Protein AF-A0A183LMS1-F1 (afdb_monomer_lite)

InterPro domains:
  IPR000990 Innexin [PF00876] (23-92)
  IPR000990 Innexin [PTHR11893] (12-96)

Radius of gyration: 22.75 Å; chains: 1; bounding box: 48×37×59 Å

Structure (mmCIF, N/CA/C/O backbone):
data_AF-A0A183LMS1-F1
#
_entry.id   AF-A0A183LMS1-F1
#
loop_
_atom_site.group_PDB
_atom_site.id
_atom_site.type_symbol
_atom_site.label_atom_id
_atom_site.label_alt_id
_atom_site.label_comp_id
_atom_site.label_asym_id
_atom_site.label_entity_id
_atom_site.label_seq_id
_atom_site.pdbx_PDB_ins_code
_atom_site.Cartn_x
_atom_site.Cartn_y
_atom_site.Cartn_z
_atom_site.occupancy
_atom_site.B_iso_or_equiv
_atom_site.auth_seq_id
_atom_site.auth_comp_id
_atom_site.auth_asym_id
_atom_site.auth_atom_id
_atom_site.pdbx_PDB_model_num
ATOM 1 N N . MET A 1 1 ? -20.240 20.320 11.687 1.00 57.34 1 MET A N 1
ATOM 2 C CA . MET A 1 1 ? -21.605 19.783 11.494 1.00 57.34 1 MET A CA 1
ATOM 3 C C . MET A 1 1 ? -21.558 18.263 11.599 1.00 57.34 1 MET A C 1
ATOM 5 O O . MET A 1 1 ? -22.055 17.752 12.583 1.00 57.34 1 MET A O 1
ATOM 9 N N . VAL A 1 2 ? -20.800 17.576 10.737 1.00 72.38 2 VAL A N 1
ATOM 10 C CA . VAL A 1 2 ? -20.617 16.104 10.770 1.00 72.38 2 VAL A CA 1
ATOM 11 C C . VAL A 1 2 ? -20.019 15.561 12.084 1.00 72.38 2 VAL A C 1
ATOM 13 O O . VAL A 1 2 ? -20.460 14.538 12.591 1.00 72.38 2 VAL A O 1
ATOM 16 N N . ALA A 1 3 ? -19.041 16.255 12.682 1.00 67.31 3 ALA A N 1
ATOM 17 C CA . ALA A 1 3 ? -18.389 15.785 13.913 1.00 67.31 3 ALA A CA 1
ATOM 18 C C . ALA A 1 3 ? -19.326 15.739 15.138 1.00 67.31 3 ALA A C 1
ATOM 20 O O . ALA A 1 3 ? -19.132 14.917 16.026 1.00 67.31 3 ALA A O 1
ATOM 21 N N . GLN A 1 4 ? -20.351 16.591 15.176 1.00 76.56 4 GLN A N 1
ATOM 22 C CA . GLN A 1 4 ? -21.270 16.684 16.313 1.00 76.56 4 GLN A CA 1
ATOM 23 C C . GLN A 1 4 ? -22.311 15.571 16.233 1.00 76.56 4 GLN A C 1
ATOM 25 O O . GLN A 1 4 ? -22.573 14.917 17.234 1.00 76.56 4 GLN A O 1
ATOM 30 N N . GLU A 1 5 ? -22.794 15.277 15.026 1.00 78.62 5 GLU A N 1
ATOM 31 C CA . GLU A 1 5 ? -23.657 14.123 14.760 1.00 78.62 5 GLU A CA 1
ATOM 32 C C . GLU A 1 5 ? -22.937 12.801 15.055 1.00 78.62 5 GLU A C 1
ATOM 34 O O . GLU A 1 5 ? -23.530 11.883 15.614 1.00 78.62 5 GLU A O 1
ATOM 39 N N . PHE A 1 6 ? -21.635 12.720 14.759 1.00 79.12 6 PHE A N 1
ATOM 40 C CA . PHE A 1 6 ? -20.822 11.550 15.090 1.00 79.12 6 PHE A CA 1
ATOM 41 C C . PHE A 1 6 ? -20.661 11.360 16.605 1.00 79.12 6 PHE A C 1
ATOM 43 O O . PHE A 1 6 ? -20.789 10.245 17.106 1.00 79.12 6 PHE A O 1
ATOM 50 N N . ILE A 1 7 ? -20.409 12.444 17.345 1.00 79.06 7 ILE A N 1
ATOM 51 C CA . ILE A 1 7 ? -20.283 12.401 18.808 1.00 79.06 7 ILE A CA 1
ATOM 52 C C . ILE A 1 7 ? -21.619 12.022 19.460 1.00 79.06 7 ILE A C 1
ATOM 54 O O . ILE A 1 7 ? -21.633 11.186 20.363 1.00 79.06 7 ILE A O 1
ATOM 58 N N . ASP A 1 8 ? -22.739 12.571 18.988 1.00 77.94 8 ASP A N 1
ATOM 59 C CA . ASP A 1 8 ? -24.068 12.233 19.508 1.00 77.94 8 ASP A CA 1
ATOM 60 C C . ASP A 1 8 ? -24.459 10.781 19.204 1.00 77.94 8 ASP A C 1
ATOM 62 O O . ASP A 1 8 ? -24.988 10.089 20.079 1.00 77.94 8 ASP A O 1
ATOM 66 N N . LEU A 1 9 ? -24.114 10.268 18.017 1.00 74.56 9 LEU A N 1
ATOM 67 C CA . LEU A 1 9 ? -24.279 8.855 17.676 1.00 74.56 9 LEU A CA 1
ATOM 68 C C . LEU A 1 9 ? -23.465 7.956 18.621 1.00 74.56 9 LEU A C 1
ATOM 70 O O . LEU A 1 9 ? -24.005 7.001 19.183 1.00 74.56 9 LEU A O 1
ATOM 74 N N . PHE A 1 10 ? -22.196 8.291 18.865 1.00 75.38 10 PHE A N 1
ATOM 75 C CA . PHE A 1 10 ? -21.318 7.526 19.756 1.00 75.38 10 PHE A CA 1
ATOM 76 C C . PHE A 1 10 ? -21.812 7.539 21.211 1.00 75.38 10 PHE A C 1
ATOM 78 O O . PHE A 1 10 ? -21.797 6.515 21.900 1.00 75.38 10 PHE A O 1
ATOM 85 N N . ASN A 1 11 ? -22.316 8.687 21.669 1.00 76.00 11 ASN A N 1
ATOM 86 C CA . ASN A 1 11 ? -22.919 8.827 22.991 1.00 76.00 11 ASN A CA 1
ATOM 87 C C . ASN A 1 11 ? -24.198 7.988 23.123 1.00 76.00 11 ASN A C 1
ATOM 89 O O . ASN A 1 11 ? -24.407 7.364 24.162 1.00 76.00 11 ASN A O 1
ATOM 93 N N . SER A 1 12 ? -25.029 7.913 22.077 1.00 72.81 12 SER A N 1
ATOM 94 C CA . SER A 1 12 ? -26.250 7.096 22.089 1.00 72.81 12 SER A CA 1
ATOM 95 C C . SER A 1 12 ? -25.967 5.589 22.203 1.00 72.81 12 SER A C 1
ATOM 97 O O . SER A 1 12 ? -26.643 4.893 22.962 1.00 72.81 12 SER A O 1
ATOM 99 N N . ILE A 1 13 ? -24.914 5.098 21.538 1.00 67.50 13 ILE A N 1
ATOM 100 C CA . ILE A 1 13 ? -24.479 3.691 21.590 1.00 67.50 13 ILE A CA 1
ATOM 101 C C . ILE A 1 13 ? -23.921 3.352 22.983 1.00 67.50 13 ILE A C 1
ATOM 103 O O . ILE A 1 13 ? -24.264 2.326 23.569 1.00 67.50 13 ILE A O 1
ATOM 107 N N . SER A 1 14 ? -23.127 4.260 23.560 1.00 62.50 14 SER A N 1
ATOM 108 C CA . SER A 1 14 ? -22.572 4.134 24.917 1.00 62.50 14 SER A CA 1
ATOM 109 C C . SER A 1 14 ? -23.655 4.094 26.006 1.00 62.50 14 SER A C 1
ATOM 111 O O . SER A 1 14 ? -23.549 3.349 26.983 1.00 62.50 14 SER A O 1
ATOM 113 N N . LEU A 1 15 ? -24.743 4.853 25.828 1.00 58.25 15 LEU A N 1
ATOM 114 C CA . LEU A 1 15 ? -25.882 4.840 26.748 1.00 58.25 15 LEU A CA 1
ATOM 115 C C . LEU A 1 15 ? -26.691 3.534 26.672 1.00 58.25 15 LEU A C 1
ATOM 117 O O . LEU A 1 15 ? -27.183 3.081 27.706 1.00 58.25 15 LEU A O 1
ATOM 121 N N . ALA A 1 16 ? -26.780 2.899 25.499 1.00 59.22 16 ALA A N 1
ATOM 122 C CA . ALA A 1 16 ? -27.463 1.614 25.323 1.00 59.22 16 ALA A CA 1
ATOM 123 C C . ALA A 1 16 ? -26.710 0.434 25.973 1.00 59.22 16 ALA A C 1
ATOM 125 O O . ALA A 1 16 ? -27.340 -0.491 26.480 1.00 59.22 16 ALA A O 1
ATOM 126 N N . GLN A 1 17 ? -25.374 0.486 26.053 1.00 58.03 17 GLN A N 1
ATOM 127 C CA . GLN A 1 17 ? -24.558 -0.548 26.714 1.00 58.03 17 GLN A CA 1
ATOM 128 C C . GLN A 1 17 ? -24.593 -0.505 28.253 1.00 58.03 17 GLN A C 1
ATOM 130 O O . GLN A 1 17 ? -24.014 -1.369 28.914 1.00 58.03 17 GLN A O 1
ATOM 135 N N . ARG A 1 18 ? -25.257 0.481 28.871 1.00 54.34 18 ARG A N 1
ATOM 136 C CA . ARG A 1 18 ? -25.193 0.685 30.328 1.00 54.34 18 ARG A CA 1
ATOM 137 C C . ARG A 1 18 ? -26.085 -0.260 31.151 1.00 54.34 18 ARG A C 1
ATOM 139 O O . ARG A 1 18 ? -25.978 -0.231 32.376 1.00 54.34 18 ARG A O 1
ATOM 146 N N . SER A 1 19 ? -26.931 -1.098 30.537 1.00 55.78 19 SER A N 1
ATOM 147 C CA . SER A 1 19 ? -27.901 -1.933 31.275 1.00 55.78 19 SER A CA 1
ATOM 148 C C . SER A 1 19 ? -27.723 -3.455 31.200 1.00 55.78 19 SER A C 1
ATOM 150 O O . SER A 1 19 ? -28.642 -4.160 31.609 1.00 55.78 19 SER A O 1
ATOM 152 N N . THR A 1 20 ? -26.575 -3.987 30.772 1.00 55.75 20 THR A N 1
ATOM 153 C CA . THR A 1 20 ? -26.382 -5.450 30.713 1.00 55.75 20 THR A CA 1
ATOM 154 C C . THR A 1 20 ? -25.154 -5.902 31.503 1.00 55.75 20 THR A C 1
ATOM 156 O O . THR A 1 20 ? -24.064 -5.339 31.398 1.00 55.75 20 THR A O 1
ATOM 159 N N . VAL A 1 21 ? -25.348 -6.927 32.333 1.00 61.84 21 VAL A N 1
ATOM 160 C CA . VAL A 1 21 ? -24.295 -7.680 33.025 1.00 61.84 21 VAL A CA 1
ATOM 161 C C . VAL A 1 21 ? -23.524 -8.469 31.965 1.00 61.84 21 VAL A C 1
ATOM 163 O O . VAL A 1 21 ? -23.840 -9.619 31.704 1.00 61.84 21 VAL A O 1
ATOM 166 N N . GLU A 1 22 ? -22.587 -7.822 31.275 1.00 67.25 22 GLU A N 1
ATOM 167 C CA . GLU A 1 22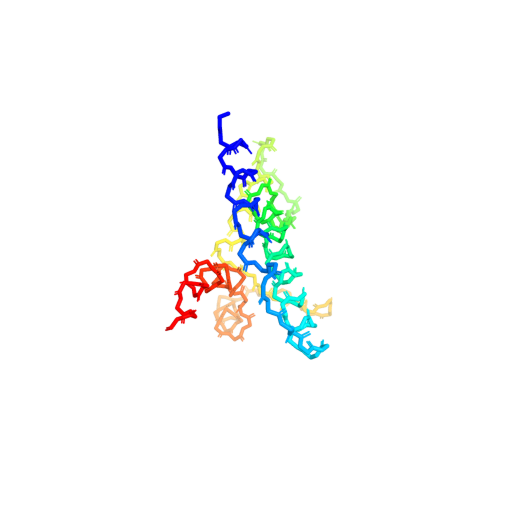 ? -21.769 -8.501 30.264 1.00 67.25 22 GLU A CA 1
ATOM 168 C C . GLU A 1 22 ? -20.588 -9.219 30.908 1.00 67.25 22 GLU A C 1
ATOM 170 O O . GLU A 1 22 ? -19.783 -8.591 31.619 1.00 67.25 22 GLU A O 1
ATOM 175 N N . ASP A 1 23 ? -20.491 -10.519 30.624 1.00 78.25 23 ASP A N 1
ATOM 176 C CA . ASP A 1 23 ? -19.388 -11.377 31.032 1.00 78.25 23 ASP A CA 1
ATOM 177 C C . ASP A 1 23 ? -18.068 -10.884 30.419 1.00 78.25 23 ASP A C 1
ATOM 179 O O . ASP A 1 23 ? -18.020 -10.226 29.376 1.00 78.25 23 ASP A O 1
ATOM 183 N N . PHE A 1 24 ? -16.948 -11.195 31.077 1.00 72.44 24 PHE A N 1
ATOM 184 C CA . PHE A 1 24 ? -15.618 -10.760 30.629 1.00 72.44 24 PHE A CA 1
ATOM 185 C C . PHE A 1 24 ? -15.307 -11.195 29.185 1.00 72.44 24 PHE A C 1
ATOM 187 O O . PHE A 1 24 ? -14.638 -10.466 28.453 1.00 72.44 24 PHE A O 1
ATOM 194 N N . ALA A 1 25 ? -15.830 -12.352 28.765 1.00 75.19 25 ALA A N 1
ATOM 195 C CA . ALA A 1 25 ? -15.673 -12.869 27.410 1.00 75.19 25 ALA A CA 1
ATOM 196 C C . ALA A 1 25 ? -16.349 -11.977 26.350 1.00 75.19 25 ALA A C 1
ATOM 198 O O . ALA A 1 25 ? -15.734 -11.690 25.322 1.00 75.19 25 ALA A O 1
ATOM 199 N N . ASP A 1 26 ? -17.550 -11.462 26.626 1.00 75.56 26 ASP A N 1
ATOM 200 C CA . ASP A 1 26 ? -18.301 -10.622 25.684 1.00 75.56 26 ASP A CA 1
ATOM 201 C C . ASP A 1 26 ? -17.638 -9.249 25.509 1.00 75.56 26 ASP A C 1
ATOM 203 O O . ASP A 1 26 ? -17.505 -8.736 24.395 1.00 75.56 26 ASP A O 1
ATOM 207 N N . ARG A 1 27 ? -17.090 -8.698 26.600 1.00 74.69 27 ARG A N 1
ATOM 208 C CA . ARG A 1 27 ? -16.337 -7.432 26.582 1.00 74.69 27 ARG A CA 1
ATOM 209 C C . ARG A 1 27 ? -15.052 -7.518 25.759 1.00 74.69 27 ARG A C 1
ATOM 211 O O . ARG A 1 27 ? -14.697 -6.554 25.082 1.00 74.69 27 ARG A O 1
ATOM 218 N N . LEU A 1 28 ? -14.350 -8.653 25.814 1.00 78.25 28 LEU A N 1
ATOM 219 C CA . LEU A 1 28 ? -13.152 -8.878 25.002 1.00 78.25 28 LEU A CA 1
ATOM 220 C C . LEU A 1 28 ? -13.492 -8.963 23.513 1.00 78.25 28 LEU A C 1
ATOM 222 O O . LEU A 1 28 ? -12.777 -8.378 22.703 1.00 78.25 28 LEU A O 1
ATOM 226 N N . ASN A 1 29 ? -14.589 -9.636 23.159 1.00 80.94 29 ASN A N 1
ATOM 227 C CA . ASN A 1 29 ? -15.035 -9.739 21.772 1.00 80.94 29 ASN A CA 1
ATOM 228 C C . ASN A 1 29 ? -15.460 -8.375 21.194 1.00 80.94 29 ASN A C 1
ATOM 230 O O . ASN A 1 29 ? -15.113 -8.032 20.068 1.00 80.94 29 ASN A O 1
ATOM 234 N N . LEU A 1 30 ? -16.148 -7.538 21.976 1.00 80.88 30 LEU A N 1
ATOM 235 C CA . LEU A 1 30 ? -16.479 -6.176 21.543 1.00 80.88 30 LEU A CA 1
ATOM 236 C C . LEU A 1 30 ? -15.214 -5.321 21.336 1.00 80.88 30 LEU A C 1
ATOM 238 O O . LEU A 1 30 ? -15.110 -4.564 20.370 1.00 80.88 30 LEU A O 1
ATOM 242 N N . PHE A 1 31 ? -14.222 -5.464 22.220 1.00 78.81 31 PHE A N 1
ATOM 243 C CA . PHE A 1 31 ? -12.960 -4.734 22.118 1.00 78.81 31 PHE A CA 1
ATOM 244 C C . PHE A 1 31 ? -12.156 -5.119 20.866 1.00 78.81 31 PHE A C 1
ATOM 246 O O . PHE A 1 31 ? -11.603 -4.238 20.203 1.00 78.81 31 PHE A O 1
ATOM 253 N N . THR A 1 32 ? -12.110 -6.406 20.504 1.00 82.38 32 THR A N 1
ATOM 254 C CA . THR A 1 32 ? -11.410 -6.860 19.292 1.00 82.38 32 THR A CA 1
ATOM 255 C C . THR A 1 32 ? -12.083 -6.348 18.020 1.00 82.38 32 THR A C 1
ATOM 257 O O . THR A 1 32 ? -11.379 -5.890 17.121 1.00 82.38 32 THR A O 1
ATOM 260 N N . VAL A 1 33 ? -13.420 -6.335 17.956 1.00 83.88 33 VAL A N 1
ATOM 261 C CA . VAL A 1 33 ? -14.168 -5.771 16.816 1.00 83.88 33 VAL A CA 1
ATOM 262 C C . VAL A 1 33 ? -13.871 -4.278 16.644 1.00 83.88 33 VAL A C 1
ATOM 264 O O . VAL A 1 33 ? -13.570 -3.834 15.537 1.00 83.88 33 VAL A O 1
ATOM 267 N N . ILE A 1 34 ? -13.876 -3.503 17.733 1.00 83.44 34 ILE A N 1
ATOM 268 C CA . ILE A 1 34 ? -13.562 -2.065 17.687 1.00 83.44 34 ILE A CA 1
ATOM 269 C C . ILE A 1 34 ? -12.116 -1.825 17.228 1.00 83.44 34 ILE A C 1
ATOM 271 O O . ILE A 1 34 ? -11.874 -0.929 16.417 1.00 83.44 34 ILE A O 1
ATOM 275 N N . LEU A 1 35 ? -11.153 -2.629 17.696 1.00 83.38 35 LEU A N 1
ATOM 276 C CA . LEU A 1 35 ? -9.758 -2.532 17.255 1.00 83.38 35 LEU A CA 1
ATOM 277 C C . LEU A 1 35 ? -9.652 -2.783 15.741 1.00 83.38 35 LEU A C 1
ATOM 279 O O . LEU A 1 35 ? -9.071 -1.970 15.022 1.00 83.38 35 LEU A O 1
ATOM 283 N N . LEU A 1 36 ? -10.262 -3.863 15.245 1.00 83.19 36 LEU A N 1
ATOM 284 C CA . LEU A 1 36 ? -10.246 -4.203 13.820 1.00 83.19 36 LEU A CA 1
ATOM 285 C C . LEU A 1 36 ? -10.881 -3.102 12.960 1.00 83.19 36 LEU A C 1
ATOM 287 O O . LEU A 1 36 ? -10.325 -2.761 11.915 1.00 83.19 36 LEU A O 1
ATOM 291 N N . LEU A 1 37 ? -11.977 -2.488 13.418 1.00 83.75 37 LEU A N 1
ATOM 292 C CA . LEU A 1 37 ? -12.600 -1.352 12.731 1.00 83.75 37 LEU A CA 1
ATOM 293 C C . LEU A 1 37 ? -11.665 -0.140 12.649 1.00 83.75 37 LEU A C 1
ATOM 295 O O . LEU A 1 37 ? -11.508 0.447 11.578 1.00 83.75 37 LEU A O 1
ATOM 299 N N . ILE A 1 38 ? -10.997 0.218 13.748 1.00 85.75 38 ILE A N 1
ATOM 300 C CA . ILE A 1 38 ? -10.045 1.337 13.763 1.00 85.75 38 ILE A CA 1
ATOM 301 C C . ILE A 1 38 ? -8.868 1.051 12.823 1.00 85.75 38 ILE A C 1
ATOM 303 O O . ILE A 1 38 ? -8.498 1.908 12.017 1.00 85.75 38 ILE A O 1
ATOM 307 N N . THR A 1 39 ? -8.295 -0.154 12.878 1.00 84.94 39 THR A N 1
ATOM 308 C CA . THR A 1 39 ? -7.201 -0.550 11.983 1.00 84.94 39 THR A CA 1
ATOM 309 C C . THR A 1 39 ? -7.637 -0.515 10.518 1.00 84.94 39 THR A C 1
ATOM 311 O O . THR A 1 39 ? -6.893 0.000 9.685 1.00 84.94 39 THR A O 1
ATOM 314 N N . CYS A 1 40 ? -8.853 -0.966 10.200 1.00 82.94 40 CYS A N 1
ATOM 315 C CA . CYS A 1 40 ? -9.409 -0.911 8.849 1.00 82.94 40 CYS A CA 1
ATOM 316 C C . CYS A 1 40 ? -9.502 0.529 8.322 1.00 82.94 40 CYS A C 1
ATOM 318 O O . CYS A 1 40 ? -9.089 0.804 7.193 1.00 82.94 40 CYS A O 1
ATOM 320 N N . ILE A 1 41 ? -9.978 1.470 9.146 1.00 83.19 41 ILE A N 1
ATOM 321 C CA . ILE A 1 41 ? -10.071 2.891 8.775 1.00 83.19 41 ILE A CA 1
ATOM 322 C C . ILE A 1 41 ? -8.677 3.476 8.517 1.00 83.19 41 ILE A C 1
ATOM 324 O O . ILE A 1 41 ? -8.473 4.179 7.524 1.00 83.19 41 ILE A O 1
ATOM 328 N N . ILE A 1 42 ? -7.703 3.171 9.379 1.00 83.75 42 ILE A N 1
ATOM 329 C CA . ILE A 1 42 ? -6.327 3.667 9.239 1.00 83.75 42 ILE A CA 1
ATOM 330 C C . ILE A 1 42 ? -5.689 3.149 7.944 1.00 83.75 42 ILE A C 1
ATOM 332 O O . ILE A 1 42 ? -5.120 3.940 7.189 1.00 83.75 42 ILE A O 1
ATOM 336 N N . VAL A 1 43 ? -5.797 1.845 7.675 1.00 82.44 43 VAL A N 1
ATOM 337 C CA . VAL A 1 43 ? -5.232 1.208 6.474 1.00 82.44 43 VAL A CA 1
ATOM 338 C C . VAL A 1 43 ? -5.880 1.771 5.207 1.00 82.44 43 VAL A C 1
ATOM 340 O O . VAL A 1 43 ? -5.163 2.235 4.320 1.00 82.44 43 VAL A O 1
ATOM 343 N N . SER A 1 44 ? -7.213 1.874 5.184 1.00 77.12 44 SER A N 1
ATOM 344 C CA . SER A 1 44 ? -7.959 2.440 4.050 1.00 77.12 44 SER A CA 1
ATOM 345 C C . SER A 1 44 ? -7.560 3.892 3.774 1.00 77.12 44 SER A C 1
ATOM 347 O O . SER A 1 44 ? -7.331 4.285 2.633 1.00 77.12 44 SER A O 1
ATOM 349 N N . THR A 1 45 ? -7.409 4.706 4.824 1.00 77.31 45 THR A N 1
ATOM 350 C CA . THR A 1 45 ? -7.017 6.119 4.681 1.00 77.31 45 THR A CA 1
ATOM 351 C C . THR A 1 45 ? -5.619 6.258 4.080 1.00 77.31 45 THR A C 1
ATOM 353 O O . THR A 1 45 ? -5.381 7.117 3.231 1.00 77.31 45 THR A O 1
ATOM 356 N N . LYS A 1 46 ? -4.684 5.399 4.501 1.00 70.81 46 LYS A N 1
ATOM 357 C CA . LYS A 1 46 ? -3.321 5.372 3.959 1.00 70.81 46 LYS A CA 1
ATOM 358 C C . LYS A 1 46 ? -3.302 4.967 2.488 1.00 70.81 46 LYS A C 1
ATOM 360 O O . LYS A 1 46 ? -2.525 5.544 1.742 1.00 70.81 46 LYS A O 1
ATOM 365 N N . GLN A 1 47 ? -4.164 4.042 2.080 1.00 65.94 47 GLN A N 1
ATOM 366 C CA . GLN A 1 47 ? -4.265 3.581 0.694 1.00 65.94 47 GLN A CA 1
ATOM 367 C C . GLN A 1 47 ? -4.917 4.610 -0.244 1.00 65.94 47 GLN A C 1
ATOM 369 O O . GLN A 1 47 ? -4.544 4.681 -1.407 1.00 65.94 47 GLN A O 1
ATOM 374 N N . TYR A 1 48 ? -5.866 5.426 0.235 1.00 65.00 48 TYR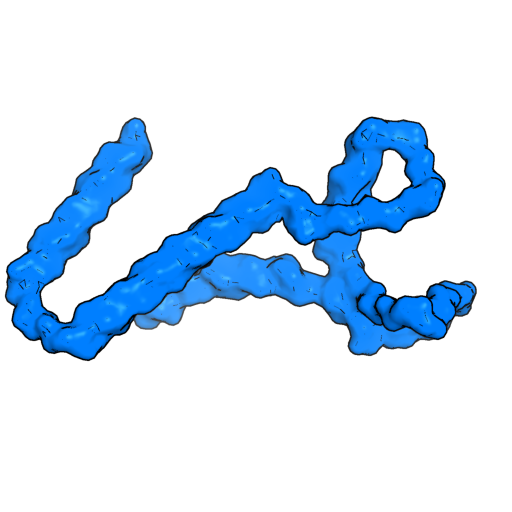 A N 1
ATOM 375 C CA . TYR A 1 48 ? -6.537 6.437 -0.599 1.00 65.00 48 TYR A CA 1
ATOM 376 C C . TYR A 1 48 ? -5.752 7.744 -0.766 1.00 65.00 48 TYR A C 1
ATOM 378 O O . TYR A 1 48 ? -5.910 8.423 -1.778 1.00 65.00 48 TYR A O 1
ATOM 386 N N . LEU A 1 49 ? -4.964 8.138 0.240 1.00 64.25 49 LEU A N 1
ATOM 387 C CA . LEU A 1 49 ? -4.280 9.438 0.253 1.00 64.25 49 LEU A CA 1
ATOM 388 C C . LEU A 1 49 ? -2.800 9.367 -0.140 1.00 64.25 49 LEU A C 1
ATOM 390 O O . LEU A 1 49 ? -2.207 10.405 -0.429 1.00 64.25 49 LEU A O 1
ATOM 394 N N . LEU A 1 50 ? -2.186 8.183 -0.115 1.00 64.62 50 LEU A N 1
ATOM 395 C CA . LEU A 1 50 ? -0.787 7.984 -0.488 1.00 64.62 50 LEU A CA 1
ATOM 396 C C . LEU A 1 50 ? -0.706 7.044 -1.687 1.00 64.62 50 LEU A C 1
ATOM 398 O O . LEU A 1 50 ? -1.493 6.108 -1.797 1.00 64.62 50 LEU A O 1
ATOM 402 N N . ASN A 1 51 ? 0.297 7.251 -2.539 1.00 66.12 51 ASN A N 1
ATOM 403 C CA . ASN A 1 51 ? 0.664 6.256 -3.540 1.00 66.12 51 ASN A CA 1
ATOM 404 C C . ASN A 1 51 ? 1.093 4.977 -2.800 1.00 66.12 51 ASN A C 1
ATOM 406 O O . ASN A 1 51 ? 2.059 4.992 -2.034 1.00 66.12 51 ASN A O 1
ATOM 410 N N . SER A 1 52 ? 0.357 3.886 -3.002 1.00 66.88 52 SER A N 1
ATOM 411 C CA . SER A 1 52 ? 0.603 2.583 -2.370 1.00 66.88 52 SER A CA 1
ATOM 412 C C . SER A 1 52 ? 1.904 1.927 -2.843 1.00 66.88 52 SER A C 1
ATOM 414 O O . SER A 1 52 ? 2.456 1.086 -2.136 1.00 66.88 52 SER A O 1
ATOM 416 N N . ILE A 1 53 ? 2.426 2.347 -4.000 1.00 78.31 53 ILE A N 1
ATOM 417 C CA . ILE A 1 53 ? 3.655 1.833 -4.603 1.00 78.31 53 ILE A CA 1
ATOM 418 C C . ILE A 1 53 ? 4.507 2.968 -5.185 1.00 78.31 53 ILE A C 1
ATOM 420 O O . ILE A 1 53 ? 3.987 3.954 -5.703 1.00 78.31 53 ILE A O 1
ATOM 424 N N . SER A 1 54 ? 5.833 2.826 -5.106 1.00 81.94 54 SER A N 1
ATOM 425 C CA . SER A 1 54 ? 6.797 3.717 -5.759 1.00 81.94 54 SER A CA 1
ATOM 426 C C . SER A 1 54 ? 7.595 2.912 -6.779 1.00 81.94 54 SER A C 1
ATOM 428 O O . SER A 1 54 ? 8.291 1.965 -6.418 1.00 81.94 54 SER A O 1
ATOM 430 N N . CYS A 1 55 ? 7.464 3.269 -8.054 1.00 84.25 55 CYS A N 1
ATOM 431 C CA . CYS A 1 55 ? 8.133 2.599 -9.164 1.00 84.25 55 CYS A CA 1
ATOM 432 C C . CYS A 1 55 ? 9.338 3.419 -9.643 1.00 84.25 55 CYS A C 1
ATOM 434 O O . CYS A 1 55 ? 9.289 4.649 -9.693 1.00 84.25 55 CYS A O 1
ATOM 436 N N . TYR A 1 56 ? 10.416 2.735 -10.028 1.00 83.75 56 TYR A N 1
ATOM 437 C CA . TYR A 1 56 ? 11.634 3.357 -10.544 1.00 83.75 56 TYR A CA 1
ATOM 438 C C . TYR A 1 56 ? 11.908 2.908 -11.979 1.00 83.75 56 TYR A C 1
ATOM 440 O O . TYR A 1 56 ? 11.849 1.719 -12.284 1.00 83.75 56 TYR A O 1
ATOM 448 N N . ILE A 1 57 ? 12.261 3.860 -12.845 1.00 84.56 57 ILE A N 1
ATOM 449 C CA . ILE A 1 57 ? 12.781 3.584 -14.187 1.00 84.56 57 ILE A CA 1
ATOM 450 C C . ILE A 1 57 ? 14.093 4.345 -14.419 1.00 84.56 57 ILE A C 1
ATOM 452 O O . ILE A 1 57 ? 14.237 5.480 -13.960 1.00 84.56 57 ILE A O 1
ATOM 456 N N . PRO A 1 58 ? 15.052 3.761 -15.159 1.00 78.25 58 PRO A N 1
ATOM 457 C CA . PRO A 1 58 ? 16.378 4.352 -15.335 1.00 78.25 58 PRO A CA 1
ATOM 458 C C . PRO A 1 58 ? 16.377 5.618 -16.208 1.00 78.25 58 PRO A C 1
ATOM 460 O O . PRO A 1 58 ? 17.215 6.497 -16.014 1.00 78.25 58 PRO A O 1
ATOM 463 N N . VAL A 1 59 ? 15.444 5.741 -17.160 1.00 82.38 59 VAL A N 1
ATOM 464 C CA . VAL A 1 59 ? 15.341 6.899 -18.062 1.00 82.38 59 VAL A CA 1
ATOM 465 C C . VAL A 1 59 ? 13.969 7.538 -17.900 1.00 82.38 59 VAL A C 1
ATOM 467 O O . VAL A 1 59 ? 12.977 7.041 -18.426 1.00 82.38 59 VAL A O 1
ATOM 470 N N . LYS A 1 60 ? 13.910 8.653 -17.168 1.00 77.31 60 LYS A N 1
ATOM 471 C CA . LYS A 1 60 ? 12.673 9.419 -16.997 1.00 77.31 60 LYS A CA 1
ATOM 472 C C . LYS A 1 60 ? 12.454 10.370 -18.184 1.00 77.31 60 LYS A C 1
ATOM 474 O O . LYS A 1 60 ? 13.360 11.154 -18.490 1.00 77.31 60 LYS A O 1
ATOM 479 N N . PRO A 1 61 ? 11.281 10.359 -18.843 1.00 78.94 61 PRO A N 1
ATOM 480 C CA . PRO A 1 61 ? 10.921 11.433 -19.762 1.00 78.94 61 PRO A CA 1
ATOM 481 C C . PRO A 1 61 ? 10.812 12.762 -18.992 1.00 78.94 61 PRO A C 1
ATOM 483 O O . PRO A 1 61 ? 10.625 12.784 -17.774 1.00 78.94 61 PRO A O 1
ATOM 486 N N . ALA A 1 62 ? 10.989 13.890 -19.683 1.00 69.50 62 ALA A N 1
ATOM 487 C CA . ALA A 1 62 ? 10.967 15.207 -19.051 1.00 69.50 62 ALA A CA 1
ATOM 488 C C . ALA A 1 62 ? 9.558 15.535 -18.517 1.00 69.50 62 ALA A C 1
ATOM 490 O O . ALA A 1 62 ? 8.666 15.897 -19.277 1.00 69.50 62 ALA A O 1
ATOM 491 N N . GLY A 1 63 ? 9.364 15.400 -17.204 1.00 72.06 63 GLY A N 1
ATOM 492 C CA . GLY A 1 63 ? 8.143 15.783 -16.498 1.00 72.06 63 GLY A CA 1
ATOM 493 C C . GLY A 1 63 ? 8.284 15.553 -14.993 1.00 72.06 63 GLY A C 1
ATOM 494 O O . GLY A 1 63 ? 8.798 14.518 -14.576 1.00 72.06 63 GLY A O 1
ATOM 495 N N . GLU A 1 64 ? 7.855 16.518 -14.177 1.00 74.38 64 GLU A N 1
ATOM 496 C CA . GLU A 1 64 ? 7.907 16.415 -12.706 1.00 74.38 64 GLU A CA 1
ATOM 497 C C . GLU A 1 64 ? 6.924 15.365 -12.164 1.00 74.38 64 GLU A C 1
ATOM 499 O O . GLU A 1 64 ? 7.258 14.620 -11.248 1.00 74.38 64 GLU A O 1
ATOM 504 N N . ASN A 1 65 ? 5.760 15.219 -12.806 1.00 81.38 65 ASN A N 1
ATOM 505 C CA . ASN A 1 65 ? 4.665 14.349 -12.349 1.00 81.38 65 ASN A CA 1
ATOM 506 C C . ASN A 1 65 ? 4.711 12.929 -12.943 1.00 81.38 65 ASN A C 1
ATOM 508 O O . ASN A 1 65 ? 3.746 12.173 -12.844 1.00 81.38 65 ASN A O 1
ATOM 512 N N . PHE A 1 66 ? 5.804 12.556 -13.614 1.00 85.38 66 PHE A N 1
ATOM 513 C CA . PHE A 1 66 ? 5.895 11.244 -14.259 1.00 85.38 66 PHE A CA 1
ATOM 514 C C . PHE A 1 66 ? 5.943 10.096 -13.237 1.00 85.38 66 PHE A C 1
ATOM 516 O O . PHE A 1 66 ? 5.419 9.017 -13.499 1.00 85.38 66 PHE A O 1
ATOM 523 N N . ASN A 1 67 ? 6.516 10.339 -12.055 1.00 84.38 67 ASN A N 1
ATOM 524 C CA . ASN A 1 67 ? 6.602 9.335 -10.994 1.00 84.38 67 ASN A CA 1
ATOM 525 C C . ASN A 1 67 ? 5.218 8.944 -10.458 1.00 84.38 67 ASN A C 1
ATOM 527 O O . ASN A 1 67 ? 4.964 7.761 -10.247 1.00 84.38 67 ASN A O 1
ATOM 531 N N . ASP A 1 68 ? 4.308 9.911 -10.308 1.00 85.06 68 ASP A N 1
ATOM 532 C CA . ASP A 1 68 ? 2.937 9.645 -9.861 1.00 85.06 68 ASP A CA 1
ATOM 533 C C . ASP A 1 68 ? 2.148 8.873 -10.921 1.00 85.06 68 ASP A C 1
ATOM 535 O O . ASP A 1 68 ? 1.423 7.933 -10.602 1.00 85.06 68 ASP A O 1
ATOM 539 N N . TYR A 1 69 ? 2.319 9.212 -12.202 1.00 85.69 69 TYR A N 1
ATOM 540 C CA . TYR A 1 69 ? 1.722 8.436 -13.291 1.00 85.69 69 TYR A CA 1
ATOM 541 C C . TYR A 1 69 ? 2.237 6.992 -13.302 1.00 85.69 69 TYR A C 1
ATOM 543 O O . TYR A 1 69 ? 1.447 6.054 -13.390 1.00 85.69 69 TYR A O 1
ATOM 551 N N . LEU A 1 70 ? 3.553 6.812 -13.174 1.00 86.75 70 LEU A N 1
ATOM 552 C CA . LEU A 1 70 ? 4.182 5.497 -13.165 1.00 86.75 70 LEU A CA 1
ATOM 553 C C . LEU A 1 70 ? 3.697 4.648 -11.981 1.00 86.75 70 LEU A C 1
ATOM 555 O O . LEU A 1 70 ? 3.374 3.479 -12.170 1.00 86.75 70 LEU A O 1
ATOM 559 N N . ALA A 1 71 ? 3.599 5.238 -10.788 1.00 85.12 71 ALA A N 1
ATOM 560 C CA . ALA A 1 71 ? 3.062 4.574 -9.604 1.00 85.12 71 ALA A CA 1
ATOM 561 C C . ALA A 1 71 ? 1.622 4.080 -9.828 1.00 85.12 71 ALA A C 1
ATOM 563 O O . ALA A 1 71 ? 1.321 2.916 -9.570 1.00 85.12 71 ALA A O 1
ATOM 564 N N . ASN A 1 72 ? 0.751 4.929 -10.384 1.00 83.75 72 ASN A N 1
ATOM 565 C CA . ASN A 1 72 ? -0.631 4.557 -10.698 1.00 83.75 72 ASN A CA 1
ATOM 566 C C . ASN A 1 72 ? -0.720 3.479 -11.789 1.00 83.75 72 ASN A C 1
ATOM 568 O O . ASN A 1 72 ? -1.547 2.572 -11.704 1.00 83.75 72 ASN A O 1
ATOM 572 N N . TYR A 1 73 ? 0.147 3.548 -12.800 1.00 86.25 73 TYR A N 1
ATOM 573 C CA . TYR A 1 73 ? 0.215 2.540 -13.854 1.00 86.25 73 TYR A CA 1
ATOM 574 C C . TYR A 1 73 ? 0.614 1.169 -13.292 1.00 86.25 73 TYR A C 1
ATOM 576 O O . TYR A 1 73 ? -0.076 0.182 -13.543 1.00 86.25 73 TYR A O 1
ATOM 584 N N . CYS A 1 74 ? 1.676 1.117 -12.480 1.00 86.19 74 CYS A N 1
ATOM 585 C CA . CYS A 1 74 ? 2.103 -0.100 -11.787 1.00 86.19 74 CYS A CA 1
ATOM 586 C C . CYS A 1 74 ? 0.993 -0.671 -10.894 1.00 86.19 74 CYS A C 1
ATOM 588 O O . CYS A 1 74 ? 0.793 -1.879 -10.855 1.00 86.19 74 CYS A O 1
ATOM 590 N N . TRP A 1 75 ? 0.263 0.196 -10.189 1.00 83.19 75 TRP A N 1
ATOM 591 C CA . TRP A 1 75 ? -0.812 -0.214 -9.290 1.00 83.19 75 TRP A CA 1
ATOM 592 C C . TRP A 1 75 ? -1.971 -0.898 -10.026 1.00 83.19 75 TRP A C 1
ATOM 594 O O . TRP A 1 75 ? -2.426 -1.957 -9.608 1.00 83.19 75 TRP A O 1
ATOM 604 N N . VAL A 1 76 ? -2.429 -0.329 -11.146 1.00 81.75 76 VAL A N 1
ATOM 605 C CA . VAL A 1 76 ? -3.558 -0.885 -11.917 1.00 81.75 76 VAL A CA 1
ATOM 606 C C . VAL A 1 76 ? -3.154 -2.133 -12.700 1.00 81.75 76 VAL A C 1
ATOM 608 O O . VAL A 1 76 ? -3.932 -3.079 -12.803 1.00 81.75 76 VAL A O 1
ATOM 611 N N . HIS A 1 77 ? -1.945 -2.152 -13.263 1.00 84.00 77 HIS A N 1
ATOM 612 C CA . HIS A 1 77 ? -1.465 -3.301 -14.026 1.00 84.00 77 HIS A CA 1
ATOM 613 C C . HIS A 1 77 ? -0.925 -4.429 -13.132 1.00 84.00 77 HIS A C 1
ATOM 615 O O . HIS A 1 77 ? -0.823 -5.561 -13.599 1.00 84.00 77 HIS A O 1
ATOM 621 N N . GLY A 1 78 ? -0.632 -4.182 -11.859 1.00 84.06 78 GLY A N 1
ATOM 622 C CA . GLY A 1 78 ? 0.020 -5.161 -10.995 1.00 84.06 78 GLY A CA 1
ATOM 623 C C . GLY A 1 78 ? 1.499 -5.349 -11.340 1.00 84.06 78 GLY A C 1
ATOM 624 O O . GLY A 1 78 ? 2.034 -4.755 -12.280 1.00 84.06 78 GLY A O 1
ATOM 625 N N . THR A 1 79 ? 2.180 -6.177 -10.551 1.00 87.75 79 THR A N 1
ATOM 626 C CA . THR A 1 79 ? 3.634 -6.369 -10.652 1.00 87.75 79 THR A CA 1
ATOM 627 C C . THR A 1 79 ? 4.001 -7.843 -10.792 1.00 87.75 79 THR A C 1
ATOM 629 O O . THR A 1 79 ? 3.239 -8.733 -10.414 1.00 87.75 79 THR A O 1
ATOM 632 N N . ILE A 1 80 ? 5.175 -8.106 -11.369 1.00 89.12 80 ILE A N 1
ATOM 633 C CA . ILE A 1 80 ? 5.745 -9.448 -11.504 1.00 89.12 80 ILE A CA 1
ATOM 634 C C . ILE A 1 80 ? 7.015 -9.482 -10.642 1.00 89.12 80 ILE A C 1
ATOM 636 O O . ILE A 1 80 ? 7.944 -8.720 -10.925 1.00 89.12 80 ILE A O 1
ATOM 640 N N . PRO A 1 81 ? 7.080 -10.319 -9.592 1.00 87.81 81 PRO A N 1
ATOM 641 C CA . PRO A 1 81 ? 8.260 -10.418 -8.746 1.00 87.81 81 PRO A CA 1
ATOM 642 C C . PRO A 1 81 ? 9.381 -11.164 -9.480 1.00 87.81 81 PRO A C 1
ATOM 644 O O . PRO A 1 81 ? 9.181 -12.271 -9.988 1.00 87.81 81 PRO A O 1
ATOM 647 N N . LEU A 1 82 ? 10.567 -10.559 -9.508 1.00 87.56 82 LEU A N 1
ATOM 648 C CA . LEU A 1 82 ? 11.808 -11.174 -9.982 1.00 87.56 82 LEU A CA 1
ATOM 649 C C . LEU A 1 82 ? 12.770 -11.304 -8.797 1.00 87.56 82 LEU A C 1
ATOM 651 O O . LEU A 1 82 ? 12.850 -10.397 -7.968 1.00 87.56 82 LEU A O 1
ATOM 655 N N . ALA A 1 83 ? 13.482 -12.428 -8.715 1.00 86.88 83 ALA A N 1
ATOM 656 C CA . ALA A 1 83 ? 14.553 -12.604 -7.737 1.00 86.88 83 ALA A CA 1
ATOM 657 C C . ALA A 1 83 ? 15.813 -11.823 -8.154 1.00 86.88 83 ALA A C 1
ATOM 659 O O . ALA A 1 83 ? 16.033 -11.586 -9.342 1.00 86.88 83 ALA A O 1
ATOM 660 N N . ASP A 1 84 ? 16.658 -11.449 -7.189 1.00 85.25 84 ASP A N 1
ATOM 661 C CA . ASP A 1 84 ? 17.861 -10.635 -7.436 1.00 85.25 84 ASP A CA 1
ATOM 662 C C . ASP A 1 84 ? 18.873 -11.303 -8.392 1.00 85.25 84 ASP A C 1
ATOM 664 O O . ASP A 1 84 ? 19.657 -10.622 -9.054 1.00 85.25 84 ASP A O 1
ATOM 668 N N . ASP A 1 85 ? 18.876 -12.636 -8.469 1.00 88.50 85 ASP A N 1
ATOM 669 C CA . ASP A 1 85 ? 19.742 -13.446 -9.330 1.00 88.50 85 ASP A CA 1
ATOM 670 C C . ASP A 1 85 ? 19.106 -13.812 -10.685 1.00 88.50 85 ASP A C 1
ATOM 672 O O . ASP A 1 85 ? 19.761 -14.410 -11.547 1.00 88.50 85 ASP A O 1
ATOM 676 N N . GLU A 1 86 ? 17.848 -13.428 -10.911 1.00 85.38 86 GLU A N 1
ATOM 677 C CA . GLU A 1 86 ? 17.104 -13.742 -12.124 1.00 85.38 86 GLU A CA 1
ATOM 678 C C . GLU A 1 86 ? 17.332 -12.682 -13.213 1.00 85.38 86 GLU A C 1
ATOM 680 O O . GLU A 1 86 ? 17.302 -11.471 -12.986 1.00 85.38 86 GLU A O 1
ATOM 685 N N . ARG A 1 87 ? 17.566 -13.132 -14.450 1.00 84.19 87 ARG A N 1
ATOM 686 C CA . ARG A 1 87 ? 17.704 -12.221 -15.592 1.00 84.19 87 ARG A CA 1
ATOM 687 C C . ARG A 1 87 ? 16.333 -11.759 -16.065 1.00 84.19 87 ARG A C 1
ATOM 689 O O . ARG A 1 87 ? 15.418 -12.564 -16.204 1.00 84.19 87 ARG A O 1
ATOM 696 N N . MET A 1 88 ? 16.238 -10.477 -16.409 1.00 86.44 88 MET A N 1
ATOM 697 C CA . MET A 1 88 ? 15.040 -9.922 -17.029 1.00 86.44 88 MET A CA 1
ATOM 698 C C . MET A 1 88 ? 14.737 -10.660 -18.348 1.00 86.44 88 MET A C 1
ATOM 700 O O . MET A 1 88 ? 15.652 -10.813 -19.169 1.00 86.44 88 MET A O 1
ATOM 704 N N . PRO A 1 89 ? 13.495 -11.126 -18.563 1.00 88.56 89 PRO A N 1
ATOM 705 C CA . PRO A 1 89 ? 13.136 -11.829 -19.785 1.00 88.56 89 PRO A CA 1
ATOM 706 C C . PRO A 1 89 ? 13.306 -10.915 -21.000 1.00 88.56 89 PRO A C 1
ATOM 708 O O . PRO A 1 89 ? 12.972 -9.730 -20.981 1.00 88.56 89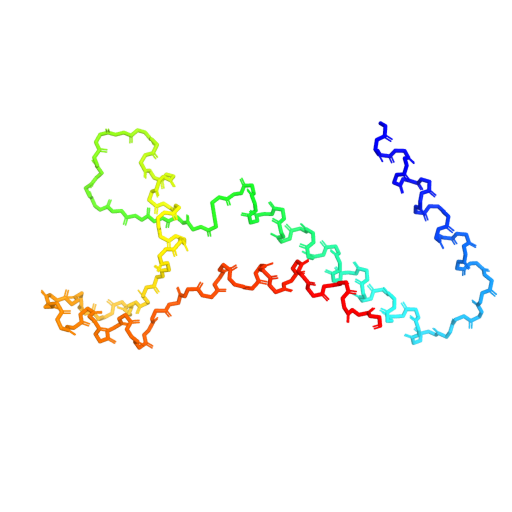 PRO A O 1
ATOM 711 N N . THR A 1 90 ? 13.871 -11.464 -22.071 1.00 89.62 90 THR A N 1
ATOM 712 C CA . THR A 1 90 ? 14.175 -10.708 -23.299 1.00 89.62 90 THR A CA 1
ATOM 713 C C . THR A 1 90 ? 13.225 -11.042 -24.441 1.00 89.62 90 THR A C 1
ATOM 715 O O . THR A 1 90 ? 13.153 -10.291 -25.410 1.00 89.62 90 THR A O 1
ATOM 718 N N . THR A 1 91 ? 12.498 -12.158 -24.336 1.00 93.75 91 THR A N 1
ATOM 719 C CA . THR A 1 91 ? 11.586 -12.656 -25.373 1.00 93.75 91 THR A CA 1
ATOM 720 C C . THR A 1 91 ? 10.136 -12.491 -24.931 1.00 93.75 91 THR A C 1
ATOM 722 O O . THR A 1 91 ? 9.815 -12.731 -23.771 1.00 93.75 91 THR A O 1
ATOM 725 N N . GLU A 1 92 ? 9.246 -12.136 -25.859 1.00 91.25 92 GLU A N 1
ATOM 726 C CA . GLU A 1 92 ? 7.809 -11.944 -25.600 1.00 91.25 92 GLU A CA 1
ATOM 727 C C . GLU A 1 92 ? 7.141 -13.188 -24.989 1.00 91.25 92 GLU A C 1
ATOM 729 O O . GLU A 1 92 ? 6.428 -13.076 -24.000 1.00 91.25 92 GLU A O 1
ATOM 734 N N . ALA A 1 93 ? 7.482 -14.385 -25.477 1.00 91.62 93 ALA A N 1
ATOM 735 C CA . ALA A 1 93 ? 6.968 -15.642 -24.927 1.00 91.62 93 ALA A CA 1
ATOM 736 C C . ALA A 1 93 ? 7.326 -15.854 -23.440 1.00 91.62 93 ALA A C 1
ATOM 738 O O . ALA A 1 93 ? 6.539 -16.419 -22.689 1.00 91.62 93 ALA A O 1
ATOM 739 N N . GLN A 1 94 ? 8.499 -15.380 -22.999 1.00 90.69 94 GLN A N 1
ATOM 740 C CA . GLN A 1 94 ? 8.905 -15.473 -21.590 1.00 90.69 94 GLN A CA 1
ATOM 741 C C . GLN A 1 94 ? 8.146 -14.467 -20.719 1.00 90.69 94 GLN A C 1
ATOM 743 O O . GLN A 1 94 ? 7.818 -14.763 -19.573 1.00 90.69 94 GLN A O 1
ATOM 748 N N . TRP A 1 95 ? 7.853 -13.281 -21.262 1.00 90.12 95 TRP A N 1
ATOM 749 C CA . TRP A 1 95 ? 7.020 -12.292 -20.579 1.00 90.12 95 TRP A CA 1
ATOM 750 C C . TRP A 1 95 ? 5.601 -12.809 -20.358 1.00 90.12 95 TRP A C 1
ATOM 752 O O . TRP A 1 95 ? 5.072 -12.652 -19.262 1.00 90.12 95 TRP A O 1
ATOM 762 N N . GLU A 1 96 ? 5.016 -13.463 -21.360 1.00 92.06 96 GLU A N 1
ATOM 763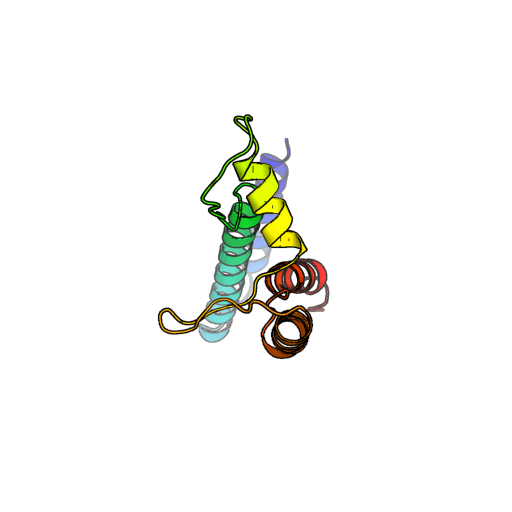 C CA . GLU A 1 96 ? 3.675 -14.045 -21.264 1.00 92.06 96 GLU A CA 1
ATOM 764 C C . GLU A 1 96 ? 3.614 -15.188 -20.239 1.00 92.06 96 GLU A C 1
ATOM 766 O O . GLU A 1 96 ? 2.699 -15.243 -19.415 1.00 92.06 96 GLU A O 1
ATOM 771 N N . GLU A 1 97 ? 4.631 -16.055 -20.212 1.00 90.69 97 GLU A N 1
ATOM 772 C CA . GLU A 1 97 ? 4.746 -17.120 -19.207 1.00 90.69 97 GLU A CA 1
ATOM 773 C C . GLU A 1 97 ? 4.798 -16.554 -17.777 1.00 90.69 97 GLU A C 1
ATOM 775 O O . GLU A 1 97 ? 4.135 -17.063 -16.864 1.00 90.69 97 GLU A O 1
ATOM 780 N N . TYR A 1 98 ? 5.558 -15.475 -17.572 1.00 88.94 98 TYR A N 1
ATOM 781 C CA . TYR A 1 98 ? 5.696 -14.839 -16.262 1.00 88.94 98 TYR A CA 1
ATOM 782 C C . TYR A 1 98 ? 4.440 -14.070 -15.853 1.00 88.94 98 TYR A C 1
ATOM 784 O O . TYR A 1 98 ? 4.054 -14.146 -14.684 1.00 88.94 98 TYR A O 1
ATOM 792 N N . ASP A 1 99 ? 3.774 -13.394 -16.792 1.00 89.19 99 ASP A N 1
ATOM 793 C CA . ASP A 1 99 ? 2.503 -12.711 -16.534 1.00 89.19 99 ASP A CA 1
ATOM 794 C C . ASP A 1 99 ? 1.419 -13.715 -16.115 1.00 89.19 99 ASP A C 1
ATOM 796 O O . ASP A 1 99 ? 0.722 -13.504 -15.125 1.00 89.19 99 ASP A O 1
ATOM 800 N N . SER A 1 100 ? 1.347 -14.869 -16.787 1.00 88.56 100 SER A N 1
ATOM 801 C CA . SER A 1 100 ? 0.387 -15.922 -16.440 1.00 88.56 100 SER A CA 1
ATOM 802 C C . SER A 1 100 ? 0.665 -16.582 -15.087 1.00 88.56 100 SER A C 1
ATOM 804 O O . SER A 1 100 ? -0.271 -17.057 -14.447 1.00 88.56 100 SER A O 1
ATOM 806 N N . THR A 1 101 ? 1.930 -16.693 -14.677 1.00 87.62 101 THR A N 1
ATOM 807 C CA . THR A 1 101 ? 2.308 -17.542 -13.533 1.00 87.62 101 THR A CA 1
ATOM 808 C C . THR A 1 101 ? 2.540 -16.749 -12.251 1.00 87.62 101 THR A C 1
ATOM 810 O O . THR A 1 101 ? 2.283 -17.253 -11.158 1.00 87.62 101 THR A O 1
ATOM 813 N N . ARG A 1 102 ? 3.079 -15.530 -12.357 1.00 87.50 102 ARG A N 1
ATOM 814 C CA . ARG A 1 102 ? 3.663 -14.806 -11.216 1.00 87.50 102 ARG A CA 1
ATOM 815 C C . ARG A 1 102 ? 3.041 -13.440 -10.953 1.00 87.50 102 ARG A C 1
ATOM 817 O O . ARG A 1 102 ? 3.411 -12.808 -9.966 1.00 87.50 102 ARG A O 1
ATOM 824 N N . ARG A 1 103 ? 2.142 -12.956 -11.810 1.00 87.00 103 ARG A N 1
ATOM 825 C CA . ARG A 1 103 ? 1.571 -11.616 -11.661 1.00 87.00 103 ARG A CA 1
ATOM 826 C C . ARG A 1 103 ? 0.768 -11.493 -10.368 1.00 87.00 103 ARG A C 1
ATOM 828 O O . ARG A 1 103 ? -0.154 -12.263 -10.109 1.00 87.00 103 ARG A O 1
ATOM 835 N N . ILE A 1 104 ? 1.089 -10.466 -9.589 1.00 83.56 104 ILE A N 1
ATOM 836 C CA . ILE A 1 104 ? 0.356 -10.076 -8.388 1.00 83.56 104 ILE A CA 1
ATOM 837 C C . ILE A 1 104 ? -0.470 -8.838 -8.749 1.00 83.56 104 ILE A C 1
ATOM 839 O O . ILE A 1 104 ? 0.083 -7.770 -9.009 1.00 83.56 104 ILE A O 1
ATOM 843 N N . SER A 1 105 ? -1.796 -8.992 -8.801 1.00 74.50 105 SER A N 1
ATOM 844 C CA . SER A 1 105 ? -2.752 -7.891 -9.049 1.00 74.50 105 SER A CA 1
ATOM 845 C C . SER A 1 105 ? -3.784 -7.711 -7.924 1.00 74.50 105 SER A C 1
ATOM 847 O O . SER A 1 105 ? -4.542 -6.744 -7.903 1.00 74.50 105 SER A O 1
ATOM 849 N N . ASN A 1 106 ? -3.766 -8.609 -6.936 1.00 62.50 106 ASN A N 1
ATOM 850 C CA . ASN A 1 106 ? -4.808 -8.752 -5.917 1.00 62.50 106 ASN A CA 1
ATOM 851 C C . ASN A 1 106 ? -4.833 -7.599 -4.893 1.00 62.50 106 ASN A C 1
ATOM 853 O O . ASN A 1 106 ? -5.769 -7.497 -4.103 1.00 62.50 106 ASN A O 1
ATOM 857 N N . GLU A 1 107 ? -3.821 -6.726 -4.874 1.00 57.12 107 GLU A N 1
ATOM 858 C CA . GLU A 1 107 ? -3.729 -5.605 -3.926 1.00 57.12 107 GLU A CA 1
ATOM 859 C C . GLU A 1 107 ? -4.872 -4.592 -4.111 1.00 57.12 107 GLU A C 1
ATOM 861 O O . GLU A 1 107 ? -5.335 -4.004 -3.135 1.00 57.12 107 GLU A O 1
ATOM 866 N N . ALA A 1 108 ? -5.404 -4.459 -5.331 1.00 52.09 108 ALA A N 1
ATOM 867 C CA . ALA A 1 108 ? -6.609 -3.675 -5.598 1.00 52.09 108 ALA A CA 1
ATOM 868 C C . ALA A 1 108 ? -7.909 -4.402 -5.182 1.00 52.09 108 ALA A C 1
ATOM 870 O O . ALA A 1 108 ? -8.907 -3.764 -4.845 1.00 52.09 108 ALA A O 1
ATOM 871 N N . GLU A 1 109 ? -7.909 -5.737 -5.175 1.00 49.69 109 GLU A N 1
ATOM 872 C CA . GLU A 1 109 ? -9.101 -6.568 -4.960 1.00 49.69 109 GLU A CA 1
ATOM 873 C C . GLU A 1 109 ? -9.434 -6.750 -3.468 1.00 49.69 109 GLU A C 1
ATOM 875 O O . GLU A 1 109 ? -10.604 -6.733 -3.079 1.00 49.69 109 GLU A O 1
ATOM 880 N N . VAL A 1 110 ? -8.414 -6.801 -2.599 1.00 53.06 110 VAL A N 1
ATOM 881 C CA . VAL A 1 110 ? -8.592 -6.855 -1.131 1.00 53.06 110 VAL A CA 1
ATOM 882 C C . VAL A 1 110 ? -9.379 -5.643 -0.616 1.00 53.06 110 VAL A C 1
ATOM 884 O O . VAL A 1 110 ? -10.197 -5.772 0.296 1.00 53.06 110 VAL A O 1
ATOM 887 N N . GLN A 1 111 ? -9.195 -4.474 -1.233 1.00 52.81 111 GLN A N 1
ATOM 888 C CA . GLN A 1 111 ? -9.907 -3.252 -0.860 1.00 52.81 111 GLN A CA 1
ATOM 889 C C . GLN A 1 111 ? -11.383 -3.286 -1.272 1.00 52.81 111 GLN A C 1
ATOM 891 O O . GLN A 1 111 ? -12.244 -2.799 -0.538 1.00 52.81 111 GLN A O 1
ATOM 896 N N . HIS A 1 112 ? -11.697 -3.925 -2.403 1.00 49.50 112 HIS A N 1
ATOM 897 C CA . HIS A 1 112 ? -13.079 -4.124 -2.831 1.00 49.50 112 HIS A CA 1
ATOM 898 C C . HIS A 1 112 ? -13.816 -5.118 -1.919 1.00 49.50 112 HIS A C 1
ATOM 900 O O . HIS A 1 112 ? -14.988 -4.908 -1.597 1.00 49.50 112 HIS A O 1
ATOM 906 N N . PHE A 1 113 ? -13.116 -6.157 -1.453 1.00 48.03 113 PHE A N 1
ATOM 907 C CA . PHE A 1 113 ? -13.645 -7.142 -0.513 1.00 48.03 113 PHE A CA 1
ATOM 908 C C . PHE A 1 113 ? -13.908 -6.533 0.877 1.00 48.03 113 PHE A C 1
ATOM 910 O O . PHE A 1 113 ? -14.993 -6.724 1.423 1.00 48.03 113 PHE A O 1
ATOM 917 N N . PHE A 1 114 ? -12.978 -5.743 1.428 1.00 49.38 114 PHE A N 1
ATOM 918 C CA . PHE A 1 114 ? -13.125 -5.141 2.763 1.00 49.38 114 PHE A CA 1
ATOM 919 C C . PHE A 1 114 ? -14.112 -3.969 2.843 1.00 49.38 114 PHE A C 1
ATOM 921 O O . PHE A 1 114 ? -14.593 -3.683 3.934 1.00 49.38 114 PHE A O 1
ATOM 928 N N . LEU A 1 115 ? -14.423 -3.291 1.732 1.00 50.50 115 LEU A N 1
ATOM 929 C CA . LEU A 1 115 ? -15.408 -2.200 1.714 1.00 50.50 115 LEU A CA 1
ATOM 930 C C . LEU A 1 115 ? -16.838 -2.666 1.398 1.00 50.50 115 LEU A C 1
ATOM 932 O O . LEU A 1 115 ? -17.780 -2.000 1.820 1.00 50.50 115 LEU A O 1
ATOM 936 N N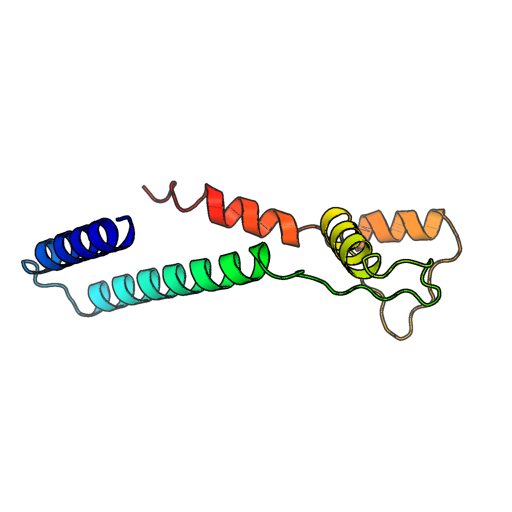 . LEU A 1 116 ? -17.021 -3.795 0.697 1.00 48.34 116 LEU A N 1
ATOM 937 C CA . LEU A 1 116 ? -18.355 -4.340 0.396 1.00 48.34 116 LEU A CA 1
ATOM 938 C C . LEU A 1 116 ? -18.852 -5.405 1.384 1.00 48.34 116 LEU A C 1
ATOM 940 O O . LEU A 1 116 ? -20.055 -5.497 1.586 1.00 48.34 116 LEU A O 1
ATOM 944 N N . ASN A 1 117 ? -17.971 -6.174 2.035 1.00 43.53 117 ASN A N 1
ATOM 945 C CA . ASN A 1 117 ? -18.393 -7.218 2.981 1.00 43.53 117 ASN A CA 1
ATOM 946 C C . ASN A 1 117 ? -18.677 -6.792 4.440 1.00 43.53 117 ASN A C 1
ATOM 948 O O . ASN A 1 117 ? -19.275 -7.600 5.148 1.00 43.53 117 ASN A O 1
ATOM 952 N N . PRO A 1 118 ? -18.320 -5.597 4.966 1.00 46.41 118 PRO A N 1
ATOM 953 C CA . PRO A 1 118 ? -18.604 -5.293 6.368 1.00 46.41 118 PRO A CA 1
ATOM 954 C C . PRO A 1 118 ? -20.094 -5.001 6.625 1.00 46.41 118 PRO A C 1
ATOM 956 O O . PRO A 1 118 ? -20.471 -4.839 7.781 1.00 46.41 118 PRO A O 1
ATOM 959 N N . ILE A 1 119 ? -20.938 -4.943 5.582 1.00 43.84 119 ILE A N 1
ATOM 960 C CA . ILE A 1 119 ? -22.400 -4.785 5.703 1.00 43.84 119 ILE A CA 1
ATOM 961 C C . ILE A 1 119 ? -23.138 -6.140 5.672 1.00 43.84 119 ILE A C 1
ATOM 963 O O . ILE A 1 119 ? -24.251 -6.222 6.178 1.00 43.84 119 ILE A O 1
ATOM 967 N N . ASP A 1 120 ? -22.507 -7.218 5.195 1.00 35.22 120 ASP A N 1
ATOM 968 C CA . ASP A 1 120 ? -23.094 -8.571 5.171 1.00 35.22 120 ASP A CA 1
ATOM 969 C C . ASP A 1 120 ? -22.722 -9.417 6.410 1.00 35.22 120 ASP A C 1
ATOM 971 O O . ASP A 1 120 ? -22.816 -10.644 6.397 1.00 35.22 120 ASP A O 1
ATOM 975 N N . TYR A 1 121 ? -22.312 -8.780 7.516 1.00 35.56 121 TYR A N 1
ATOM 976 C CA . TYR A 1 121 ? -22.387 -9.401 8.845 1.00 35.56 121 TYR A CA 1
ATOM 977 C C . TYR A 1 121 ? -23.702 -8.984 9.513 1.00 35.56 121 TYR A C 1
ATOM 979 O O . TYR A 1 121 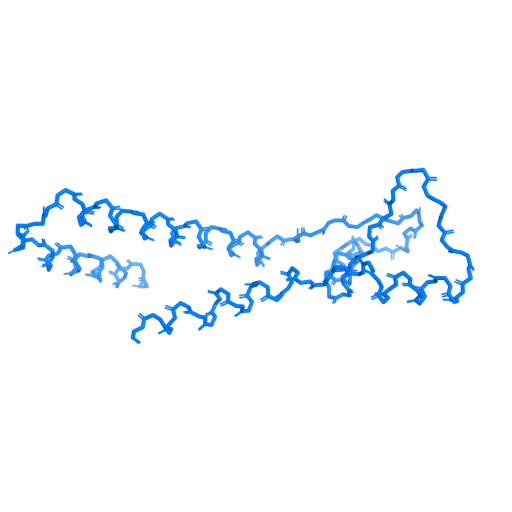? -23.719 -8.226 10.485 1.00 35.56 121 TYR A O 1
ATOM 987 N N . GLN A 1 122 ? -24.813 -9.453 8.947 1.00 33.75 122 GLN A N 1
ATOM 988 C CA . GLN A 1 122 ? -26.114 -9.499 9.607 1.00 33.75 122 GLN A CA 1
ATOM 989 C C . GLN A 1 122 ? -26.862 -10.773 9.222 1.00 33.75 122 GLN A C 1
ATOM 991 O O . GLN A 1 122 ? -26.842 -11.137 8.027 1.00 33.75 122 GLN A O 1
#

pLDDT: mean 74.73, std 14.2, range [33.75, 93.75]

Secondary structure (DSSP, 8-state):
-HHHHHHHHHHHHHHHGGG----HHHHHHHHHHHHHHHHHHHHHHHHHHS-S-----SS--S-TTHHHHHHHHHHHH-B----TTSPPP-SHHHHHHHHHHH-B-THHHHHHHHHHGGG---

Organism: NCBI:txid48269

Foldseek 3Di:
DVVVVVVVVVVVVVVVVPPDPDDPVVVVVVVVVVVVVVVLVVVVVCPVPDLPDFDDDPDDDPDPCVRVVVSVVCLQLADQDDDPPDDDDDDPVVVVVRCVPGGDNCPVVVNVCVVPCVVVPD

Sequence (122 aa):
MVAQEFIDLFNSISLAQRSTVEDFADRLNLFTVILLLITCIIVSTKQYLLNSISCYIPVKPAGENFNDYLANYCWVHGTIPLADDERMPTTEAQWEEYDSTRRISNEAEVQHFFLLNPIDYQ